Protein AF-A0A1B9JYR1-F1 (afdb_monomer_lite)

Structure (mmCIF, N/CA/C/O backbone):
data_AF-A0A1B9JYR1-F1
#
_entry.id   AF-A0A1B9JYR1-F1
#
loop_
_atom_site.group_PDB
_atom_site.id
_atom_site.type_symbol
_atom_site.label_atom_id
_atom_site.label_alt_id
_atom_site.label_comp_id
_atom_site.label_asym_id
_atom_site.label_entity_id
_atom_site.label_seq_id
_atom_site.pdbx_PDB_ins_code
_atom_site.Cartn_x
_atom_site.Cartn_y
_atom_site.Cartn_z
_atom_site.occupancy
_atom_site.B_iso_or_equiv
_atom_site.auth_seq_id
_atom_site.auth_comp_id
_atom_site.auth_asym_id
_atom_site.auth_atom_id
_atom_site.pdbx_PDB_model_num
ATOM 1 N N . MET A 1 1 ? -14.427 9.087 -1.425 1.00 81.31 1 MET A N 1
ATOM 2 C CA . MET A 1 1 ? -14.219 8.713 -0.012 1.00 81.31 1 MET A CA 1
ATOM 3 C C . MET A 1 1 ? -15.300 7.719 0.369 1.00 81.31 1 MET A C 1
ATOM 5 O O . MET A 1 1 ? -16.458 7.986 0.075 1.00 81.31 1 MET A O 1
ATOM 9 N N . ILE A 1 2 ? -14.930 6.585 0.959 1.00 92.31 2 ILE A N 1
ATOM 10 C CA . ILE A 1 2 ? -15.856 5.555 1.453 1.00 92.31 2 ILE A CA 1
ATOM 11 C C . ILE A 1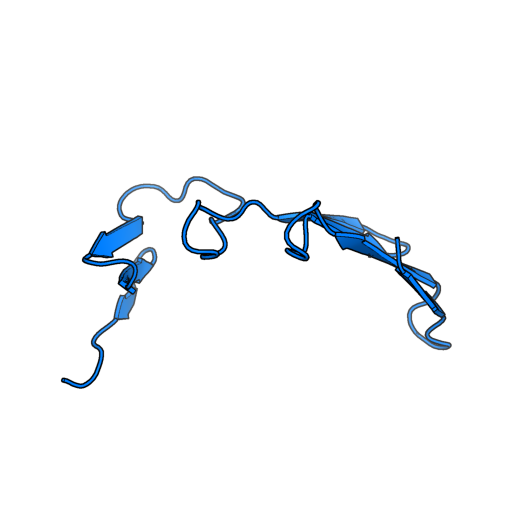 2 ? -15.618 5.403 2.955 1.00 92.31 2 ILE A C 1
ATOM 13 O O . ILE A 1 2 ? -14.469 5.365 3.387 1.00 92.31 2 ILE A O 1
ATOM 17 N N . SER A 1 3 ? -16.678 5.320 3.758 1.00 90.06 3 SER A N 1
ATOM 18 C CA . SER A 1 3 ? -16.569 5.123 5.208 1.00 90.06 3 SER A CA 1
ATOM 19 C C . SER A 1 3 ? -17.295 3.865 5.660 1.00 90.06 3 SER A C 1
ATOM 21 O O . SER A 1 3 ? -18.448 3.655 5.289 1.00 90.06 3 SER A O 1
ATOM 23 N N . LEU A 1 4 ? -16.643 3.089 6.518 1.00 93.50 4 LEU A N 1
ATOM 24 C CA . LEU A 1 4 ? -17.194 1.910 7.172 1.00 93.50 4 LEU A CA 1
ATOM 25 C C . LEU A 1 4 ? -17.227 2.140 8.684 1.00 93.50 4 LEU A C 1
ATOM 27 O O . LEU A 1 4 ? -16.269 2.659 9.253 1.00 93.50 4 LEU A O 1
ATOM 31 N N . LEU A 1 5 ? -18.313 1.738 9.343 1.00 92.69 5 LEU A N 1
ATOM 32 C CA . LEU A 1 5 ? -18.398 1.715 10.801 1.00 92.69 5 LEU A CA 1
ATOM 33 C C . LEU A 1 5 ? -18.327 0.266 11.287 1.00 92.69 5 LEU A C 1
ATOM 35 O O . LEU A 1 5 ? -19.295 -0.482 11.172 1.00 92.69 5 LEU A O 1
ATOM 39 N N . ASP A 1 6 ? -17.181 -0.121 11.838 1.00 86.19 6 ASP A N 1
ATOM 40 C CA . ASP A 1 6 ? -16.996 -1.403 12.517 1.00 86.19 6 ASP A CA 1
ATOM 41 C C . ASP A 1 6 ? -17.322 -1.208 14.008 1.00 86.19 6 ASP A C 1
ATOM 43 O O . ASP A 1 6 ? -16.800 -0.300 14.657 1.00 86.19 6 ASP A O 1
ATOM 47 N N . LYS A 1 7 ? -18.209 -2.039 14.574 1.00 87.62 7 LYS A N 1
ATOM 48 C CA . LYS A 1 7 ? -18.636 -1.900 15.980 1.00 87.62 7 LYS A CA 1
ATOM 49 C C . LYS A 1 7 ? -17.481 -2.054 16.978 1.00 87.62 7 LYS A C 1
ATOM 51 O O . LYS A 1 7 ? -17.531 -1.446 18.041 1.00 87.62 7 LYS A O 1
ATOM 56 N N . ALA A 1 8 ? -16.466 -2.850 16.650 1.00 88.69 8 ALA A N 1
ATOM 57 C CA . ALA A 1 8 ? -15.305 -3.096 17.499 1.00 88.69 8 ALA A CA 1
ATOM 58 C C . ALA A 1 8 ? -14.158 -2.108 17.224 1.00 88.69 8 ALA A C 1
ATOM 60 O O . ALA A 1 8 ? -13.476 -1.680 18.152 1.00 88.69 8 ALA A O 1
ATOM 61 N N . ARG A 1 9 ? -13.935 -1.733 15.958 1.00 84.25 9 ARG A N 1
ATOM 62 C CA . ARG A 1 9 ? -12.793 -0.902 15.520 1.00 84.25 9 ARG A CA 1
ATOM 63 C C . ARG A 1 9 ? -13.129 0.579 15.339 1.00 84.25 9 ARG A C 1
ATOM 65 O O . ARG A 1 9 ? -12.225 1.399 15.184 1.00 84.25 9 ARG A O 1
ATOM 72 N N . GLY A 1 10 ? -14.407 0.939 15.393 1.00 91.00 10 GLY A N 1
ATOM 73 C CA . GLY A 1 10 ? -14.892 2.286 15.123 1.00 91.00 10 GLY A CA 1
ATOM 74 C C . GLY A 1 10 ? -14.951 2.601 13.627 1.00 91.00 10 GLY A C 1
ATOM 75 O O . GLY A 1 10 ? -15.034 1.716 12.775 1.00 91.00 10 GLY A O 1
ATOM 76 N N . LYS A 1 11 ? -14.954 3.896 13.303 1.00 94.81 11 LYS A N 1
ATOM 77 C CA . LYS A 1 11 ? -15.011 4.378 11.920 1.00 94.81 11 LYS A CA 1
ATOM 78 C C . LYS A 1 11 ? -13.668 4.153 11.217 1.00 94.81 11 LYS A C 1
ATOM 80 O O . LYS A 1 11 ? -12.618 4.487 11.766 1.00 94.81 11 LYS A O 1
ATOM 85 N N . ILE A 1 12 ? -13.731 3.642 9.993 1.00 96.25 12 ILE A N 1
ATOM 86 C CA . ILE A 1 12 ? -12.609 3.521 9.063 1.00 96.25 12 ILE A CA 1
ATOM 87 C C . ILE A 1 12 ? -12.975 4.266 7.780 1.00 96.25 12 ILE A C 1
ATOM 89 O O . ILE A 1 12 ? -14.077 4.106 7.252 1.00 96.25 12 ILE A O 1
ATOM 93 N N . GLU A 1 13 ? -12.066 5.094 7.283 1.00 96.69 13 GLU A N 1
ATOM 94 C CA . GLU A 1 13 ? -12.262 5.913 6.090 1.00 96.69 13 GLU A CA 1
ATOM 95 C C . GLU A 1 13 ? -11.234 5.551 5.024 1.00 96.69 13 GLU A C 1
ATOM 97 O O . GLU A 1 13 ? -10.032 5.596 5.272 1.00 96.69 13 GLU A O 1
ATOM 102 N N . TYR A 1 14 ? -11.717 5.233 3.829 1.00 96.56 14 TYR A N 1
ATOM 103 C CA . TYR A 1 14 ? -10.922 4.870 2.666 1.00 96.56 14 TYR A CA 1
ATOM 104 C C . TYR A 1 14 ? -11.007 5.984 1.623 1.00 96.56 14 TYR A C 1
ATOM 106 O O . TYR A 1 14 ? -12.097 6.412 1.219 1.00 96.56 14 TYR A O 1
ATOM 114 N N . ASN A 1 15 ? -9.854 6.446 1.152 1.00 96.75 15 ASN A N 1
ATOM 115 C CA . ASN A 1 15 ? -9.761 7.398 0.054 1.00 96.75 15 ASN A CA 1
ATOM 116 C C . ASN A 1 15 ? -9.040 6.774 -1.123 1.00 96.75 15 ASN A C 1
ATOM 118 O O . ASN A 1 15 ? -8.000 6.145 -0.954 1.00 96.75 15 ASN A O 1
ATOM 122 N N . TYR A 1 16 ? -9.582 7.018 -2.307 1.00 95.25 16 TYR A N 1
ATOM 123 C CA . TYR A 1 16 ? -9.071 6.506 -3.565 1.00 95.25 16 TYR A CA 1
ATOM 124 C C . TYR A 1 16 ? -8.678 7.673 -4.462 1.00 95.25 16 TYR A C 1
ATOM 126 O O . TYR A 1 16 ? -9.245 8.765 -4.352 1.00 95.25 16 TYR A O 1
ATOM 134 N N . ASP A 1 17 ? -7.694 7.453 -5.323 1.00 92.00 17 ASP A N 1
ATOM 135 C CA . ASP A 1 17 ? -7.366 8.382 -6.391 1.00 92.00 17 ASP A CA 1
ATOM 136 C C . ASP A 1 17 ? -8.360 8.273 -7.566 1.00 92.00 17 ASP A C 1
ATOM 138 O O . ASP A 1 17 ? -9.324 7.504 -7.542 1.00 92.00 17 ASP A O 1
ATOM 142 N N . LYS A 1 18 ? -8.121 9.060 -8.620 1.00 92.50 18 LYS A N 1
ATOM 143 C CA . LYS A 1 18 ? -8.954 9.074 -9.833 1.00 92.50 18 LYS A CA 1
ATOM 144 C C . LYS A 1 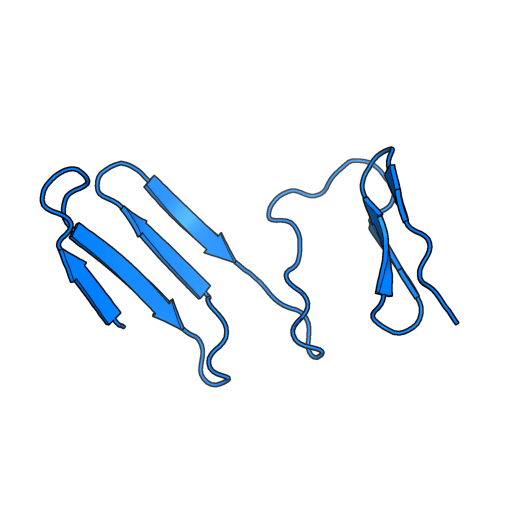18 ? -8.946 7.753 -10.617 1.00 92.50 18 LYS A C 1
ATOM 146 O O . LYS A 1 18 ? -9.849 7.533 -11.414 1.00 92.50 18 LYS A O 1
ATOM 151 N N . ASN A 1 19 ? -7.935 6.909 -10.411 1.00 91.25 19 ASN A N 1
ATOM 152 C CA . ASN A 1 19 ? -7.784 5.609 -11.057 1.00 91.25 19 ASN A CA 1
ATOM 153 C C . ASN A 1 19 ? -8.375 4.477 -10.194 1.00 91.25 19 ASN A C 1
ATOM 155 O O . ASN A 1 19 ? -8.266 3.310 -10.560 1.00 91.25 19 ASN A O 1
ATOM 159 N N . GLY A 1 20 ? -8.979 4.805 -9.045 1.00 91.25 20 GLY A N 1
ATOM 160 C CA . GLY A 1 20 ? -9.529 3.831 -8.105 1.00 91.25 20 GLY A CA 1
ATOM 161 C C . GLY A 1 20 ? -8.480 3.165 -7.211 1.00 91.25 20 GLY A C 1
ATOM 162 O O . GLY A 1 20 ? -8.797 2.192 -6.529 1.00 91.25 20 GLY A O 1
ATOM 163 N N . GLN A 1 21 ? -7.246 3.669 -7.177 1.00 92.88 21 GLN A N 1
ATOM 164 C CA . GLN A 1 21 ? -6.183 3.131 -6.330 1.00 92.88 21 GLN A CA 1
ATOM 165 C C . GLN A 1 21 ? -6.293 3.708 -4.919 1.00 92.88 21 GLN A C 1
ATOM 167 O O . GLN A 1 21 ? -6.599 4.888 -4.735 1.00 92.88 21 GLN A O 1
ATOM 172 N N . LEU A 1 22 ? -6.061 2.875 -3.903 1.00 95.38 22 LEU A N 1
ATOM 173 C CA . LEU A 1 22 ? -6.128 3.297 -2.507 1.00 95.38 22 LEU A CA 1
ATOM 174 C C . LEU A 1 22 ? -5.029 4.330 -2.225 1.00 95.38 22 LEU A C 1
ATOM 176 O O . LEU A 1 22 ? -3.859 4.068 -2.474 1.00 95.38 22 LEU A O 1
ATOM 180 N N . LYS A 1 23 ? -5.412 5.495 -1.698 1.00 94.81 23 LYS A N 1
ATOM 181 C CA . LYS A 1 23 ? -4.506 6.604 -1.370 1.00 94.81 23 LYS A CA 1
ATOM 182 C C . LYS A 1 23 ? -4.301 6.738 0.130 1.00 94.81 23 LYS A C 1
ATOM 184 O O . LYS A 1 23 ? -3.168 6.884 0.580 1.00 94.81 23 LYS A O 1
ATOM 189 N N . THR A 1 24 ? -5.382 6.701 0.911 1.00 95.75 24 THR A N 1
ATOM 190 C CA . THR A 1 24 ? -5.290 6.751 2.376 1.00 95.75 24 THR A CA 1
ATOM 191 C C . THR A 1 24 ? -6.318 5.861 3.054 1.00 95.75 24 THR A C 1
ATOM 193 O O . THR A 1 24 ? -7.431 5.681 2.553 1.00 95.75 24 THR A O 1
ATOM 196 N N . VAL A 1 25 ? -5.937 5.341 4.220 1.00 95.81 25 VAL A N 1
ATOM 197 C CA . VAL A 1 25 ? -6.844 4.706 5.179 1.00 95.81 25 VAL A CA 1
ATOM 198 C C . VAL A 1 25 ? -6.709 5.432 6.505 1.00 95.81 25 VAL A C 1
ATOM 200 O O . VAL A 1 25 ? -5.621 5.481 7.074 1.00 95.81 25 VAL A O 1
ATOM 203 N N . THR A 1 26 ? -7.806 5.992 7.002 1.00 95.94 26 THR A N 1
ATOM 204 C CA . THR A 1 26 ? -7.863 6.617 8.325 1.00 95.94 26 THR A CA 1
ATOM 205 C C . THR A 1 26 ? -8.669 5.724 9.256 1.00 95.94 26 THR A C 1
ATOM 207 O O . THR A 1 26 ? -9.833 5.429 9.003 1.00 95.94 26 THR A O 1
ATOM 210 N N . THR A 1 27 ? -8.049 5.303 10.349 1.00 94.50 27 THR A N 1
ATOM 211 C CA . THR A 1 27 ? -8.706 4.654 11.489 1.00 94.50 27 THR A CA 1
ATOM 212 C C . THR A 1 27 ? -8.739 5.629 12.663 1.00 94.50 27 THR A C 1
ATOM 214 O O . THR A 1 27 ? -8.108 6.685 12.614 1.00 94.50 27 THR A O 1
ATOM 217 N N . ARG A 1 28 ? -9.404 5.261 13.764 1.00 90.81 28 ARG A N 1
ATOM 218 C CA . ARG A 1 28 ? -9.396 6.066 14.999 1.00 90.81 28 ARG A CA 1
ATOM 219 C C . ARG A 1 28 ? -7.981 6.444 15.467 1.00 90.81 28 ARG A C 1
ATOM 221 O O . ARG A 1 28 ? -7.799 7.531 16.000 1.00 90.81 28 ARG A O 1
ATOM 228 N N . ASN A 1 29 ? -7.007 5.550 15.286 1.00 91.75 29 ASN A N 1
ATOM 229 C CA . ASN A 1 29 ? -5.697 5.662 15.933 1.00 91.75 29 ASN A CA 1
ATOM 230 C C . ASN A 1 29 ? -4.560 6.008 14.963 1.00 91.75 29 ASN A C 1
ATOM 232 O O . ASN A 1 29 ? -3.455 6.309 15.405 1.00 91.75 29 ASN A O 1
ATOM 236 N N . ARG A 1 30 ? -4.786 5.896 13.650 1.00 93.81 30 ARG A N 1
ATOM 237 C CA . ARG A 1 30 ? -3.721 6.003 12.649 1.00 93.81 30 ARG A CA 1
ATOM 238 C C . ARG A 1 30 ? -4.276 6.368 11.282 1.00 93.81 30 ARG A C 1
ATOM 240 O O . ARG A 1 30 ? -5.342 5.884 10.903 1.00 93.81 30 ARG A O 1
ATOM 247 N N . GLN A 1 31 ? -3.498 7.139 10.530 1.00 94.38 31 GLN A N 1
ATOM 248 C CA . GLN A 1 31 ? -3.653 7.279 9.089 1.00 94.38 31 GLN A CA 1
ATOM 249 C C . GLN A 1 31 ? -2.482 6.603 8.372 1.00 94.38 31 GLN A C 1
ATOM 251 O O . GLN A 1 31 ? -1.322 6.809 8.726 1.00 94.38 31 GLN A O 1
ATOM 256 N N . GLU A 1 32 ? -2.800 5.804 7.363 1.00 93.81 32 GLU A N 1
ATOM 257 C CA . GLU A 1 32 ? -1.842 5.162 6.468 1.00 93.81 32 GLU A CA 1
ATOM 258 C C . GLU A 1 32 ? -1.991 5.751 5.066 1.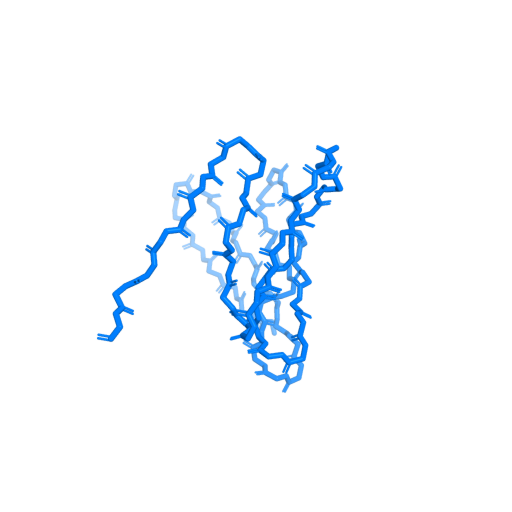00 93.81 32 GLU A C 1
ATOM 260 O O . GLU A 1 32 ? -3.104 6.069 4.634 1.00 93.81 32 GLU A O 1
ATOM 265 N N . GLN A 1 33 ? -0.867 5.932 4.374 1.00 93.06 33 GLN A N 1
ATOM 266 C CA . GLN A 1 33 ? -0.810 6.492 3.027 1.00 93.06 33 GLN A CA 1
ATOM 267 C C . GLN A 1 33 ? -0.147 5.500 2.081 1.00 93.06 33 GLN A C 1
ATOM 269 O O . GLN A 1 33 ? 0.804 4.812 2.456 1.00 93.06 33 GLN A O 1
ATOM 274 N N . PHE A 1 34 ? -0.647 5.465 0.854 1.00 91.75 34 PHE A N 1
ATOM 275 C CA . PHE A 1 34 ? -0.224 4.534 -0.176 1.00 91.75 34 PHE A CA 1
ATOM 276 C C . PHE A 1 34 ? 0.066 5.307 -1.458 1.00 91.75 34 PHE A C 1
ATOM 278 O O . PHE A 1 34 ? -0.638 6.257 -1.809 1.00 91.75 34 PHE A O 1
ATOM 285 N N . ILE A 1 35 ? 1.123 4.894 -2.146 1.00 88.12 35 ILE A N 1
ATOM 286 C CA . ILE A 1 35 ? 1.509 5.407 -3.457 1.00 88.12 35 ILE A CA 1
ATOM 287 C C . ILE A 1 35 ? 1.623 4.191 -4.354 1.00 88.12 35 ILE A C 1
ATOM 289 O O . ILE A 1 35 ? 2.163 3.174 -3.929 1.00 88.12 35 ILE A O 1
ATOM 293 N N . ALA A 1 36 ? 1.124 4.290 -5.574 1.00 87.06 36 ALA A N 1
ATOM 294 C CA . ALA A 1 36 ? 1.313 3.262 -6.575 1.00 87.06 36 ALA A CA 1
ATOM 295 C C . ALA A 1 36 ? 1.995 3.844 -7.814 1.00 87.06 36 ALA A C 1
ATOM 297 O O . ALA A 1 36 ? 1.908 5.045 -8.088 1.00 87.06 36 ALA A O 1
ATOM 298 N N . ASP A 1 37 ? 2.739 2.994 -8.517 1.00 84.44 37 ASP A N 1
ATOM 299 C CA . ASP A 1 37 ? 3.332 3.345 -9.803 1.00 84.44 37 ASP A CA 1
ATOM 300 C C . ASP A 1 37 ? 2.269 3.394 -10.919 1.00 84.44 37 ASP A C 1
ATOM 302 O O . ASP A 1 37 ? 1.092 3.084 -10.721 1.00 84.44 37 ASP A O 1
ATOM 306 N N . ALA A 1 38 ? 2.678 3.785 -12.128 1.00 83.81 38 ALA A N 1
ATOM 307 C CA . ALA A 1 38 ? 1.775 3.860 -13.279 1.00 83.81 38 ALA A CA 1
ATOM 308 C C . ALA A 1 38 ? 1.172 2.498 -13.687 1.00 83.81 38 ALA A C 1
ATOM 310 O O . ALA A 1 38 ? 0.148 2.469 -14.367 1.00 83.81 38 ALA A O 1
ATOM 311 N N . SER A 1 39 ? 1.786 1.389 -13.266 1.00 85.69 39 SER A N 1
ATOM 312 C CA . SER A 1 39 ? 1.312 0.022 -13.497 1.00 85.69 39 SER A CA 1
ATOM 313 C C . SER A 1 39 ? 0.366 -0.468 -12.389 1.00 85.69 39 SER A C 1
ATOM 315 O O . SER A 1 39 ? -0.171 -1.568 -12.496 1.00 85.69 39 SER A O 1
ATOM 317 N N . GLY A 1 40 ? 0.140 0.332 -11.339 1.00 85.56 40 GLY A N 1
ATOM 318 C CA . GLY A 1 40 ? -0.724 0.003 -10.205 1.00 85.56 40 GLY A CA 1
ATOM 319 C C . GLY A 1 40 ? -0.041 -0.786 -9.085 1.00 85.56 40 GLY A C 1
ATOM 320 O O . GLY A 1 40 ? -0.728 -1.256 -8.178 1.00 85.56 40 GLY A O 1
ATOM 321 N N . ASN A 1 41 ? 1.287 -0.934 -9.104 1.00 85.44 41 ASN A N 1
ATOM 322 C CA . ASN A 1 41 ? 2.002 -1.589 -8.010 1.00 85.44 41 ASN A CA 1
ATOM 323 C C . ASN A 1 41 ? 2.147 -0.628 -6.832 1.00 85.44 41 ASN A C 1
ATOM 325 O O . ASN A 1 41 ? 2.667 0.476 -7.002 1.00 85.44 41 ASN A O 1
ATOM 329 N N . PHE A 1 42 ? 1.759 -1.057 -5.629 1.00 86.12 42 PHE A N 1
ATOM 330 C CA . PHE A 1 42 ? 1.984 -0.264 -4.424 1.00 86.12 42 PHE A CA 1
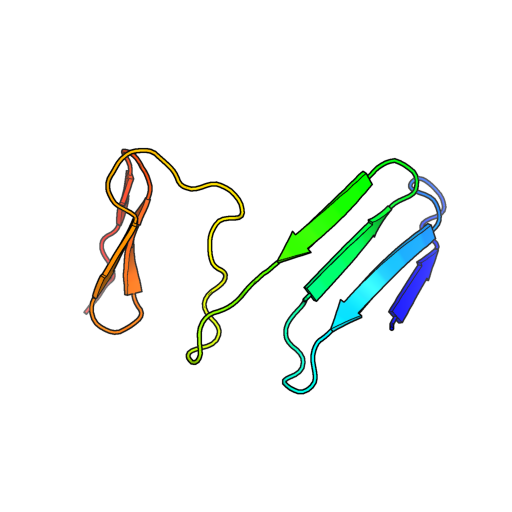ATOM 331 C C . PHE A 1 42 ? 3.471 -0.174 -4.093 1.00 86.12 42 PHE A C 1
ATOM 333 O O . PHE A 1 42 ? 4.168 -1.179 -3.943 1.00 86.12 42 PHE A O 1
ATOM 340 N N . LEU A 1 43 ? 3.935 1.060 -3.951 1.00 81.06 43 LEU A N 1
ATOM 341 C CA . LEU A 1 43 ? 5.275 1.389 -3.523 1.00 81.06 43 LEU A CA 1
ATOM 342 C C . LEU A 1 43 ? 5.349 1.349 -1.992 1.00 81.06 43 LEU A C 1
ATOM 344 O O . LEU A 1 43 ? 4.410 1.760 -1.301 1.00 81.06 43 LEU A O 1
ATOM 348 N N . PRO A 1 44 ? 6.469 0.869 -1.442 1.00 74.56 44 PRO A N 1
ATOM 349 C CA . PRO A 1 44 ? 6.687 0.848 -0.006 1.00 74.56 44 PRO A CA 1
ATOM 350 C C . PRO A 1 44 ? 6.686 2.272 0.564 1.00 74.56 44 PRO A C 1
ATOM 352 O O . PRO A 1 44 ? 7.267 3.191 -0.009 1.00 74.56 44 PRO A O 1
ATOM 355 N N . SER A 1 45 ? 6.064 2.447 1.731 1.00 69.12 45 SER A N 1
ATOM 356 C CA . SER A 1 45 ? 5.991 3.739 2.429 1.00 69.12 45 SER A CA 1
ATOM 357 C C . SER A 1 45 ? 7.324 4.184 3.041 1.00 69.12 45 SER A C 1
ATOM 359 O O . SER A 1 45 ? 7.480 5.350 3.398 1.00 69.12 45 SER A O 1
ATOM 361 N N . GLN A 1 46 ? 8.294 3.273 3.151 1.00 66.56 46 GLN A N 1
ATOM 362 C CA . GLN A 1 46 ? 9.636 3.542 3.649 1.00 66.56 46 GLN A CA 1
ATOM 363 C C . GLN A 1 46 ? 10.667 3.099 2.610 1.00 66.56 46 GLN A C 1
ATOM 365 O O . GLN A 1 46 ? 10.601 1.981 2.091 1.00 66.56 46 GLN A O 1
ATOM 370 N N . VAL A 1 47 ? 11.643 3.966 2.329 1.00 58.12 47 VAL A N 1
ATOM 371 C CA . VAL A 1 47 ? 12.825 3.601 1.542 1.00 58.12 47 VAL A CA 1
ATOM 372 C C . VAL A 1 47 ? 13.592 2.559 2.356 1.00 58.12 47 VAL A C 1
ATOM 374 O O . VAL A 1 47 ? 14.290 2.911 3.306 1.00 58.12 47 VAL A O 1
ATOM 377 N N . LEU A 1 48 ? 13.423 1.269 2.045 1.00 55.75 48 LEU A N 1
ATOM 378 C CA . LEU A 1 48 ? 14.279 0.254 2.655 1.00 55.75 48 LEU A CA 1
ATOM 379 C C . LEU A 1 48 ? 15.702 0.454 2.129 1.00 55.75 48 LEU A C 1
ATOM 381 O O . LEU A 1 48 ? 15.882 0.734 0.937 1.00 55.75 48 LEU A O 1
ATOM 385 N N . PRO A 1 49 ? 16.715 0.308 2.993 1.00 49.12 49 PRO A N 1
ATOM 386 C CA . PRO A 1 49 ? 18.094 0.352 2.556 1.00 49.12 49 PRO A CA 1
ATOM 387 C C . PRO A 1 49 ? 18.316 -0.786 1.557 1.00 49.12 49 PRO A C 1
ATOM 389 O O . PRO A 1 49 ? 18.255 -1.959 1.912 1.00 49.12 49 PRO A O 1
ATOM 392 N N . SER A 1 50 ? 18.580 -0.403 0.306 1.00 50.84 50 SER A N 1
ATOM 393 C CA . SER A 1 50 ? 19.027 -1.239 -0.816 1.00 50.84 50 SER A CA 1
ATOM 394 C C . SER A 1 50 ? 18.088 -2.377 -1.267 1.00 50.84 50 SER A C 1
ATOM 396 O O . SER A 1 50 ? 17.894 -3.364 -0.574 1.00 50.84 50 SER A O 1
ATOM 398 N N . LYS A 1 51 ? 17.622 -2.275 -2.520 1.00 57.47 51 LYS A N 1
ATOM 399 C CA . LYS A 1 51 ? 16.872 -3.269 -3.320 1.00 57.47 51 LYS A CA 1
ATOM 400 C C . LYS A 1 51 ? 15.384 -3.451 -3.004 1.00 57.47 51 LYS A C 1
ATOM 402 O O . LYS A 1 51 ? 14.943 -4.452 -2.450 1.00 57.47 51 LYS A O 1
ATOM 407 N N . TYR A 1 52 ? 14.607 -2.529 -3.558 1.00 66.69 52 TYR A N 1
ATOM 408 C CA . TYR A 1 52 ? 13.375 -2.897 -4.248 1.00 66.69 52 TYR A CA 1
ATOM 409 C C . TYR A 1 52 ? 13.689 -2.974 -5.735 1.00 66.69 52 TYR A C 1
ATOM 411 O O . TYR A 1 52 ? 13.836 -1.941 -6.388 1.00 66.69 52 TYR A O 1
ATOM 419 N N . LEU A 1 53 ? 13.871 -4.183 -6.258 1.00 67.44 53 LEU A N 1
ATOM 420 C CA . LEU A 1 53 ? 14.059 -4.381 -7.690 1.00 67.44 53 LEU A CA 1
ATOM 421 C C . LEU A 1 53 ? 12.770 -4.939 -8.266 1.00 67.44 53 LEU A C 1
ATOM 423 O O . LEU A 1 53 ? 12.232 -5.936 -7.785 1.00 67.44 53 LEU A O 1
ATOM 427 N N . ALA A 1 54 ? 12.276 -4.262 -9.294 1.00 76.31 54 ALA A N 1
ATOM 428 C CA . ALA A 1 54 ? 11.199 -4.758 -10.119 1.00 76.31 54 ALA A CA 1
ATOM 429 C C . ALA A 1 54 ? 11.718 -4.941 -11.544 1.00 76.31 54 ALA A C 1
ATOM 431 O O . ALA A 1 54 ? 12.370 -4.055 -12.099 1.00 76.31 54 ALA A O 1
ATOM 432 N N . LYS A 1 55 ? 11.414 -6.088 -12.148 1.00 81.69 55 LYS A N 1
ATOM 433 C CA . LYS A 1 55 ? 11.676 -6.350 -13.565 1.00 81.69 55 LYS A CA 1
ATOM 434 C C . LYS A 1 55 ? 10.353 -6.650 -14.248 1.00 81.69 55 LYS A C 1
ATOM 436 O O . LYS A 1 55 ? 9.623 -7.529 -13.805 1.00 81.69 55 LYS A O 1
ATOM 441 N N . HIS A 1 56 ? 10.040 -5.913 -15.313 1.00 85.00 56 HIS A N 1
ATOM 442 C CA . HIS A 1 56 ? 8.772 -6.045 -16.045 1.00 85.00 56 HIS A CA 1
ATOM 443 C C . HIS A 1 56 ? 7.538 -5.989 -15.120 1.00 85.00 56 HIS A C 1
ATOM 445 O O . HIS A 1 56 ? 6.668 -6.853 -15.193 1.00 85.00 56 HIS A O 1
ATOM 451 N N . ASN A 1 57 ? 7.490 -5.005 -14.213 1.00 84.06 57 ASN A N 1
ATOM 452 C CA . ASN A 1 57 ? 6.432 -4.842 -13.202 1.00 84.06 57 ASN A CA 1
ATOM 453 C C . ASN A 1 57 ? 6.303 -5.993 -12.181 1.00 84.06 57 ASN A C 1
ATOM 455 O O . ASN A 1 57 ? 5.302 -6.071 -11.479 1.00 84.06 57 ASN A O 1
ATOM 459 N N . ARG A 1 58 ? 7.299 -6.881 -12.061 1.00 85.56 58 ARG A N 1
ATOM 460 C CA . ARG A 1 58 ? 7.333 -7.942 -11.042 1.00 85.56 58 ARG A CA 1
ATOM 461 C C . ARG A 1 58 ? 8.394 -7.633 -9.995 1.00 85.56 58 ARG A C 1
ATOM 463 O O . ARG A 1 58 ? 9.557 -7.473 -10.359 1.00 85.56 58 ARG A O 1
ATOM 470 N N . ILE A 1 59 ? 8.013 -7.582 -8.717 1.00 85.31 59 ILE A N 1
ATOM 471 C CA . ILE A 1 59 ? 8.960 -7.424 -7.600 1.00 85.31 59 ILE A CA 1
ATOM 472 C C . ILE A 1 59 ? 9.814 -8.686 -7.517 1.00 85.31 59 ILE A C 1
ATOM 474 O O . ILE A 1 59 ? 9.272 -9.756 -7.257 1.00 85.31 59 ILE A O 1
ATOM 478 N N . THR A 1 60 ? 11.122 -8.568 -7.722 1.00 86.06 60 THR A N 1
ATOM 479 C CA . THR A 1 60 ? 12.078 -9.679 -7.587 1.00 86.06 60 THR A CA 1
ATOM 480 C C . THR A 1 60 ? 12.776 -9.673 -6.233 1.00 86.06 60 THR A C 1
ATOM 482 O O . THR A 1 60 ? 13.179 -10.727 -5.746 1.00 86.06 60 THR A O 1
ATOM 485 N N . ASP A 1 61 ? 12.873 -8.503 -5.599 1.00 83.12 61 ASP A N 1
ATOM 486 C CA . ASP A 1 61 ? 13.577 -8.308 -4.336 1.00 83.12 61 ASP A CA 1
ATOM 487 C C . ASP A 1 61 ? 12.761 -7.396 -3.410 1.00 83.12 61 ASP A C 1
ATOM 489 O O . ASP A 1 61 ? 12.370 -6.293 -3.805 1.00 83.12 61 ASP A O 1
ATOM 493 N N . TYR A 1 62 ? 12.528 -7.857 -2.178 1.00 79.81 62 TYR A N 1
ATOM 494 C CA . TYR A 1 62 ? 11.911 -7.085 -1.097 1.00 79.81 62 TYR A CA 1
ATOM 495 C C . TYR A 1 62 ? 12.779 -7.205 0.160 1.00 79.81 62 TYR A C 1
ATOM 497 O O . TYR A 1 62 ? 12.700 -8.186 0.906 1.00 79.81 62 TYR A O 1
ATOM 505 N N . GLY A 1 63 ? 13.660 -6.227 0.381 1.00 78.38 63 GLY A N 1
ATOM 506 C CA . GLY A 1 63 ? 14.651 -6.302 1.455 1.00 78.38 63 GLY A CA 1
ATOM 507 C C . GLY A 1 63 ? 15.571 -7.516 1.277 1.00 78.38 63 GLY A C 1
ATOM 508 O O . GLY A 1 63 ? 16.336 -7.582 0.322 1.00 78.38 63 GLY A O 1
ATOM 509 N N . HIS A 1 64 ? 15.490 -8.489 2.187 1.00 80.50 64 HIS A N 1
ATOM 510 C CA . HIS A 1 64 ? 16.277 -9.732 2.139 1.00 80.50 64 HIS A CA 1
ATOM 511 C C . HIS A 1 64 ? 15.552 -10.897 1.440 1.00 80.50 64 HIS A C 1
ATOM 513 O O . HIS A 1 64 ? 16.092 -11.997 1.354 1.00 80.50 64 HIS A O 1
ATOM 519 N N . ILE A 1 65 ? 14.323 -10.680 0.965 1.00 83.50 65 ILE A N 1
ATOM 520 C CA . ILE A 1 65 ? 13.500 -11.717 0.342 1.00 83.50 65 ILE A CA 1
ATOM 521 C C . ILE A 1 65 ? 13.712 -11.676 -1.172 1.00 83.50 65 ILE A C 1
ATOM 523 O O . ILE A 1 65 ? 13.593 -10.617 -1.790 1.00 83.50 65 ILE A O 1
ATOM 527 N N . HIS A 1 66 ? 14.011 -12.831 -1.772 1.00 87.19 66 HIS A N 1
ATOM 528 C CA . HIS A 1 66 ? 14.106 -13.006 -3.224 1.00 87.19 66 HIS A CA 1
ATOM 529 C C . HIS A 1 66 ? 12.890 -13.775 -3.732 1.00 87.19 66 HIS A C 1
ATOM 531 O O . HIS A 1 66 ? 12.631 -14.901 -3.307 1.00 87.19 66 HIS A O 1
ATOM 537 N N . ILE A 1 67 ? 12.149 -13.156 -4.646 1.00 87.75 67 ILE A N 1
ATOM 538 C CA . ILE A 1 67 ? 10.875 -13.656 -5.157 1.00 87.75 67 ILE A CA 1
ATOM 539 C C . ILE A 1 67 ? 11.097 -14.199 -6.567 1.00 87.75 67 ILE A C 1
ATOM 541 O O . ILE A 1 67 ? 11.626 -13.513 -7.444 1.00 87.75 67 ILE A O 1
ATOM 545 N N . LYS A 1 68 ? 10.670 -15.442 -6.791 1.00 91.50 68 LYS A N 1
ATOM 546 C CA . LYS A 1 68 ? 10.594 -16.055 -8.118 1.00 91.50 68 LYS A CA 1
ATOM 547 C C . LYS A 1 68 ? 9.130 -16.236 -8.483 1.00 91.50 68 LYS A C 1
ATOM 549 O O . LYS A 1 68 ? 8.322 -16.580 -7.627 1.00 91.50 68 LYS A O 1
ATOM 554 N N . TYR A 1 69 ? 8.822 -15.999 -9.747 1.00 86.25 69 TYR A N 1
ATOM 555 C CA . TYR A 1 69 ? 7.503 -16.251 -10.310 1.00 86.25 69 TYR A CA 1
ATOM 556 C C . TYR A 1 69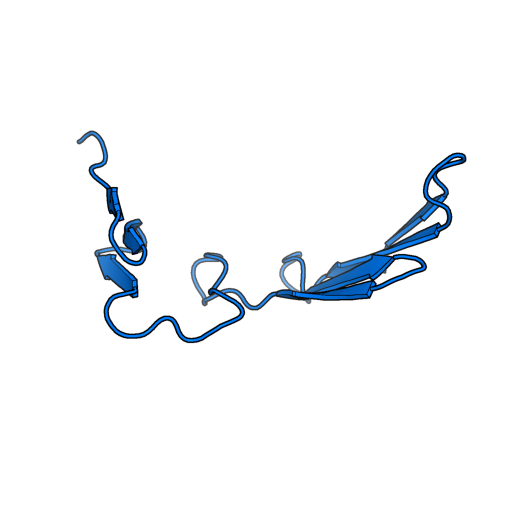 ? 7.614 -17.421 -11.265 1.00 86.25 69 TYR A C 1
ATOM 558 O O . TYR A 1 69 ? 8.659 -17.602 -11.898 1.00 86.25 69 TYR A O 1
ATOM 566 N N . ASP A 1 70 ? 6.519 -18.147 -11.397 1.00 90.06 70 ASP A N 1
ATOM 567 C CA . ASP A 1 70 ? 6.380 -19.139 -12.446 1.00 90.06 70 ASP A CA 1
ATOM 568 C C . ASP A 1 70 ? 6.424 -18.456 -13.826 1.00 90.06 70 ASP A C 1
ATOM 570 O O . ASP A 1 70 ? 6.176 -17.243 -13.971 1.00 90.06 70 ASP A O 1
ATOM 574 N N . VAL A 1 71 ? 6.819 -19.245 -14.825 1.00 76.81 71 VAL A N 1
ATOM 575 C CA . VAL A 1 71 ? 6.905 -18.844 -16.236 1.00 76.81 71 VAL A CA 1
ATOM 576 C C . VAL A 1 71 ? 5.681 -19.292 -17.008 1.00 76.81 71 VAL A C 1
ATOM 578 O O . VAL A 1 71 ? 5.199 -20.415 -16.747 1.00 76.81 71 VAL A O 1
#

Secondary structure (DSSP, 8-state):
-EEEEETTTEEEEEEE-TTS-EEEEE-SS-EEE-EE-TTSPEEPSS--SS-EEEETTEEEEETTEE-----

Sequence (71 aa):
MISLLDKARGKIEYNYDKNGQLKTVTTRNRQEQFIADASGNFLPSQVLPSK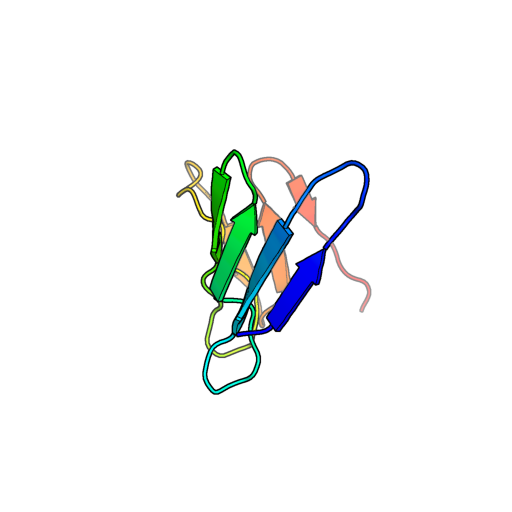YLAKHNRITDYGHIHIKYDV

pLDDT: mean 85.03, std 11.16, range [49.12, 96.75]

Foldseek 3Di:
DDWDQDPVFGIWDWDADPVRQTAWIDGPVDIDGWDADPVRHTDDPDDDPDDQDDDPNRGQDDRPDGDDDDD

Radius of gyration: 15.61 Å; chains: 1; bounding box: 38×28×34 Å